Protein AF-A0A419T9Q4-F1 (afdb_monomer)

Foldseek 3Di:
DDPDDDDPPPPDQPQPFDKDFDAPPDALVVVCVVLVHDSVVQCVVQVPPDSRDDDGRDITGDRHGD

Solvent-accessible surface area (backbone atoms only — not comparable to full-atom values): 4288 Å² total; per-residue (Å²): 146,77,86,80,89,73,85,80,65,80,78,67,66,67,67,55,60,44,78,42,68,37,47,86,90,61,49,56,67,60,53,21,61,74,68,72,35,58,57,68,57,40,33,60,75,54,66,50,89,48,69,90,69,73,52,63,70,42,76,39,53,39,68,40,81,118

pLDDT: mean 80.56, std 18.34, range [37.69, 96.06]

Mean predicted aligned error: 9.22 Å

Structure (mmCIF, N/CA/C/O backbone):
data_AF-A0A419T9Q4-F1
#
_entry.id   AF-A0A419T9Q4-F1
#
loop_
_atom_site.group_PDB
_atom_site.id
_atom_site.type_symbol
_atom_site.label_atom_id
_atom_site.label_alt_id
_atom_site.label_comp_id
_atom_site.label_asym_id
_atom_site.label_entity_id
_atom_site.label_seq_id
_atom_site.pdbx_PDB_ins_code
_atom_site.Cartn_x
_atom_site.Cartn_y
_atom_site.Cartn_z
_atom_site.occupancy
_atom_site.B_iso_or_equiv
_atom_site.auth_seq_id
_atom_site.auth_comp_id
_atom_site.auth_asym_id
_atom_site.auth_atom_id
_atom_site.pdbx_PDB_model_num
ATOM 1 N N . MET A 1 1 ? -9.633 14.262 40.906 1.00 62.88 1 MET A N 1
ATOM 2 C CA . MET A 1 1 ? -8.389 13.732 40.308 1.00 62.88 1 MET A CA 1
ATOM 3 C C . MET A 1 1 ? -8.278 12.245 40.621 1.00 62.88 1 MET A C 1
ATOM 5 O O . MET A 1 1 ? -7.521 11.875 41.502 1.00 62.88 1 MET A O 1
ATOM 9 N N . LYS A 1 2 ? -9.087 11.426 39.939 1.00 48.97 2 LYS A N 1
ATOM 10 C CA . LYS A 1 2 ? -8.965 9.967 39.809 1.00 48.97 2 LYS A CA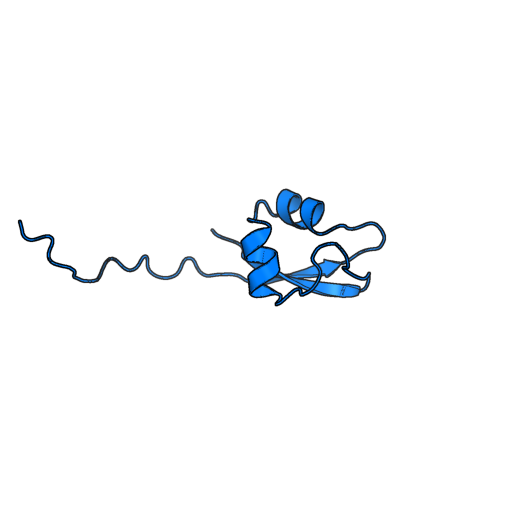 1
ATOM 11 C C . LYS A 1 2 ? -9.747 9.600 38.545 1.00 48.97 2 LYS A C 1
ATOM 13 O O . LYS A 1 2 ? -10.968 9.611 38.561 1.00 48.97 2 LYS A O 1
ATOM 18 N N . TYR A 1 3 ? -9.044 9.469 37.422 1.00 54.47 3 TYR A N 1
ATOM 19 C CA . TYR A 1 3 ? -9.562 8.713 36.286 1.00 54.47 3 TYR A CA 1
ATOM 20 C C . TYR A 1 3 ? -9.037 7.307 36.515 1.00 54.47 3 TYR A C 1
ATOM 22 O O . TYR A 1 3 ? -7.875 7.013 36.213 1.00 54.47 3 TYR A O 1
ATOM 30 N N . ASP A 1 4 ? -9.853 6.517 37.201 1.00 47.25 4 ASP A N 1
ATOM 31 C CA . ASP A 1 4 ? -9.608 5.104 37.419 1.00 47.25 4 ASP A CA 1
ATOM 32 C C . ASP A 1 4 ? -9.543 4.434 36.043 1.00 47.25 4 ASP A C 1
ATOM 34 O O . ASP A 1 4 ? -10.434 4.570 35.204 1.00 47.25 4 ASP A O 1
ATOM 38 N N . LYS A 1 5 ? -8.386 3.834 35.765 1.00 57.62 5 LYS A N 1
ATOM 39 C CA . LYS A 1 5 ? -8.097 3.117 34.530 1.00 57.62 5 LYS A CA 1
ATOM 40 C C . LYS A 1 5 ? -8.589 1.691 34.716 1.00 57.62 5 LYS A C 1
ATOM 42 O O . LYS A 1 5 ? -7.815 0.870 35.189 1.00 57.62 5 LYS A O 1
ATOM 47 N N . GLU A 1 6 ? -9.824 1.401 34.334 1.00 46.59 6 GLU A N 1
ATOM 48 C CA . GLU A 1 6 ? -10.249 0.024 34.088 1.00 46.59 6 GLU A CA 1
ATOM 49 C C . GLU A 1 6 ? -10.930 -0.072 32.710 1.00 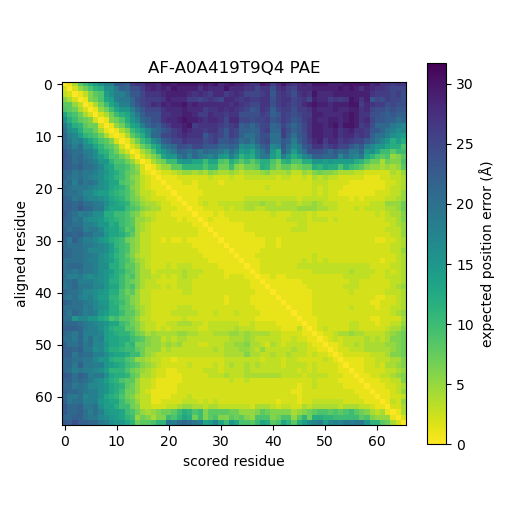46.59 6 GLU A C 1
ATOM 51 O O . GLU A 1 6 ? -11.807 0.707 32.348 1.00 46.59 6 GLU A O 1
ATOM 56 N N . ASP A 1 7 ? -10.305 -0.931 31.898 1.00 44.56 7 ASP A N 1
ATOM 57 C CA . ASP A 1 7 ? -10.853 -1.862 30.904 1.00 44.56 7 ASP A CA 1
ATOM 58 C C . ASP A 1 7 ? -11.672 -1.419 29.679 1.00 44.56 7 ASP A C 1
ATOM 60 O O . ASP A 1 7 ? -12.060 -2.272 28.884 1.00 44.56 7 ASP A O 1
ATOM 64 N N . GLY A 1 8 ? -11.778 -0.129 29.377 1.00 46.50 8 GLY A N 1
ATOM 65 C CA . GLY A 1 8 ? -12.304 0.342 28.086 1.00 46.50 8 GLY A CA 1
ATOM 66 C C . GLY A 1 8 ? -11.359 0.148 26.883 1.00 46.50 8 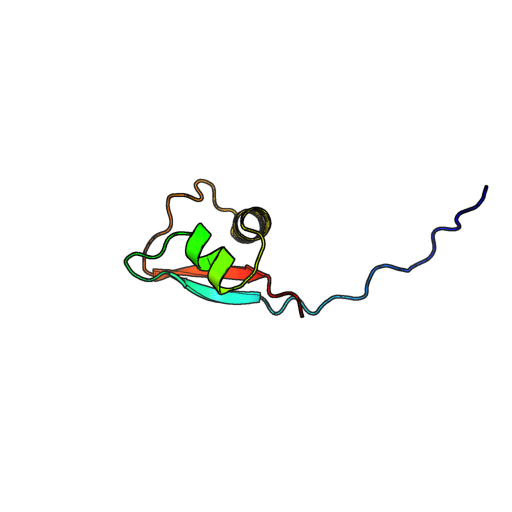GLY A C 1
ATOM 67 O O . GLY A 1 8 ? -11.255 1.044 26.047 1.00 46.50 8 GLY A O 1
ATOM 68 N N . SER A 1 9 ? -10.623 -0.966 26.790 1.00 37.69 9 SER A N 1
ATOM 69 C CA . SER A 1 9 ? -9.956 -1.338 25.531 1.00 37.69 9 SER A CA 1
ATOM 70 C C . SER A 1 9 ? -11.070 -1.535 24.507 1.00 37.69 9 SER A C 1
ATOM 72 O O . SER A 1 9 ? -11.918 -2.390 24.765 1.00 37.69 9 SER A O 1
ATOM 74 N N . PRO A 1 10 ? -11.152 -0.777 23.394 1.00 46.19 10 PRO A N 1
ATOM 75 C CA . PRO A 1 10 ? -12.197 -1.028 22.417 1.00 46.19 10 PRO A CA 1
ATOM 76 C C . PRO A 1 10 ? -11.984 -2.460 21.944 1.00 46.19 10 PRO A C 1
ATOM 78 O O . PRO A 1 10 ? -10.963 -2.764 21.325 1.00 46.19 10 PRO A O 1
ATOM 81 N N . LEU A 1 11 ? -12.889 -3.352 22.352 1.00 40.62 11 LEU A N 1
ATOM 82 C CA . LEU A 1 11 ? -12.877 -4.755 21.991 1.00 40.62 11 LEU A CA 1
ATOM 83 C C . LEU A 1 11 ? -12.837 -4.813 20.474 1.00 40.62 11 LEU A C 1
ATOM 85 O O . LEU A 1 11 ? -13.854 -4.602 19.821 1.00 40.62 11 LEU A O 1
ATOM 89 N N . SER A 1 12 ? -11.631 -5.050 19.954 1.00 46.59 12 SER A N 1
ATOM 90 C CA . SER A 1 12 ? -11.362 -5.683 18.675 1.00 46.59 12 SER A CA 1
ATOM 91 C C . SER A 1 12 ? -12.409 -5.338 17.620 1.00 46.59 12 SER A C 1
ATOM 93 O O . SER A 1 12 ? -13.283 -6.160 17.334 1.00 46.59 12 SER A O 1
ATOM 95 N N . GLN A 1 13 ? -12.307 -4.154 16.997 1.00 49.62 13 GLN A N 1
ATOM 96 C CA . GLN A 1 13 ? -12.726 -4.068 15.598 1.00 49.62 13 GLN A CA 1
ATOM 97 C C . GLN A 1 13 ? -12.062 -5.267 14.932 1.00 49.62 13 GLN A C 1
ATOM 99 O O . GLN A 1 13 ? -10.836 -5.371 14.951 1.00 49.62 13 GLN A O 1
ATOM 104 N N . ILE A 1 14 ? -12.859 -6.250 14.515 1.00 51.12 14 ILE A N 1
ATOM 105 C CA . ILE A 1 14 ? -12.346 -7.466 13.901 1.00 51.12 14 ILE A CA 1
ATOM 106 C C . ILE A 1 14 ? -11.569 -6.967 12.690 1.00 51.12 14 ILE A C 1
ATOM 108 O O . ILE A 1 14 ? -12.176 -6.533 11.712 1.00 51.12 14 ILE A O 1
ATOM 112 N N . LEU A 1 15 ? -10.239 -6.941 12.806 1.00 58.84 15 LEU A N 1
ATOM 113 C CA . LEU A 1 15 ? -9.335 -6.551 11.736 1.00 58.84 15 LEU A CA 1
ATOM 114 C C . LEU A 1 15 ? -9.409 -7.678 10.714 1.00 58.84 15 LEU A C 1
ATOM 116 O O . LE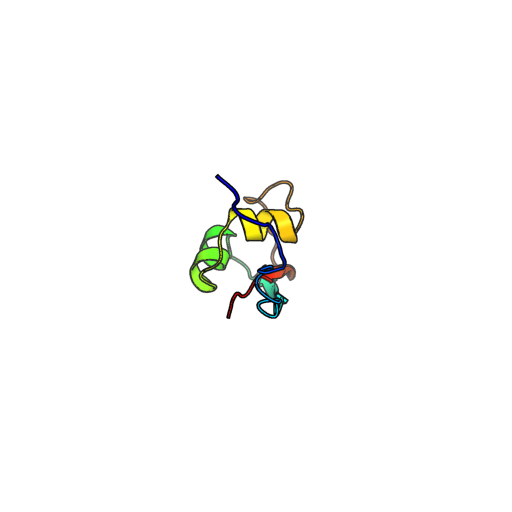U A 1 15 ? -8.578 -8.589 10.687 1.00 58.84 15 LEU A O 1
ATOM 120 N N . GLU A 1 16 ? -10.466 -7.661 9.909 1.00 66.00 16 GLU A N 1
ATOM 121 C CA . GLU A 1 16 ? -10.555 -8.471 8.713 1.00 66.00 16 GLU A CA 1
ATOM 122 C C . GLU A 1 16 ? -9.490 -7.929 7.764 1.00 66.00 16 GLU A C 1
ATOM 124 O O . GLU A 1 16 ? -9.701 -7.006 6.980 1.00 66.00 16 GLU A O 1
ATOM 129 N N . ASN A 1 17 ? -8.289 -8.488 7.880 1.00 74.56 17 ASN A N 1
ATOM 130 C CA . ASN A 1 17 ? -7.199 -8.163 6.986 1.00 74.56 17 ASN A CA 1
ATOM 131 C C . ASN A 1 17 ? -7.536 -8.735 5.613 1.00 74.56 17 ASN A C 1
ATOM 133 O O . ASN A 1 17 ? -7.440 -9.943 5.380 1.00 74.56 17 ASN A O 1
ATOM 137 N N . LYS A 1 18 ? -7.931 -7.864 4.686 1.00 87.81 18 LYS A N 1
ATOM 138 C CA . LYS A 1 18 ? -8.153 -8.264 3.300 1.00 87.81 18 LYS A CA 1
ATOM 139 C C . LYS A 1 18 ? -6.806 -8.373 2.604 1.00 87.81 18 LYS A C 1
ATOM 141 O O . LYS A 1 18 ? -6.006 -7.445 2.651 1.00 87.81 18 LYS A O 1
ATOM 146 N N . VAL A 1 19 ? -6.561 -9.484 1.918 1.00 92.12 19 VAL A N 1
ATOM 147 C CA . VAL A 1 19 ? -5.374 -9.613 1.067 1.00 92.12 19 VAL A CA 1
ATOM 148 C C . VAL A 1 19 ? -5.684 -9.021 -0.305 1.00 9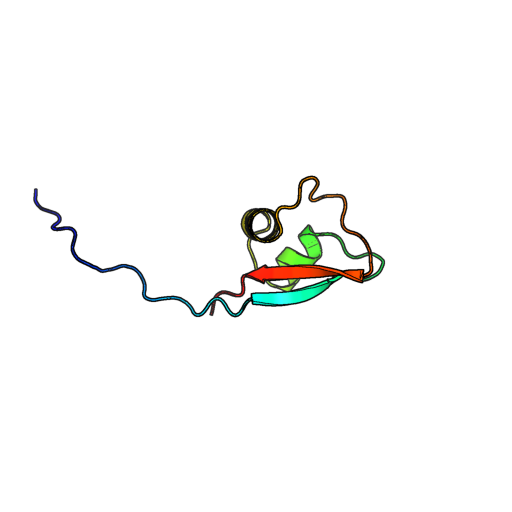2.12 19 VAL A C 1
ATOM 150 O O . VAL A 1 19 ? -6.647 -9.414 -0.967 1.00 92.12 19 VAL A O 1
ATOM 153 N N . TYR A 1 20 ? -4.878 -8.053 -0.731 1.00 94.25 20 TYR A N 1
ATOM 154 C CA . TYR A 1 20 ? -4.940 -7.454 -2.057 1.00 94.25 20 TYR A CA 1
ATOM 155 C C . TYR A 1 20 ? -3.691 -7.805 -2.858 1.00 94.25 20 TYR A C 1
ATOM 157 O O . TYR A 1 20 ? -2.576 -7.500 -2.445 1.00 94.25 20 TYR A O 1
ATOM 165 N N . LYS A 1 21 ? -3.881 -8.404 -4.035 1.00 96.06 21 LYS A N 1
ATOM 166 C CA . LYS A 1 21 ? -2.798 -8.652 -4.986 1.00 96.06 21 LYS A CA 1
ATOM 167 C C . LYS A 1 21 ? -2.608 -7.429 -5.878 1.00 96.06 21 LYS A C 1
ATOM 169 O O . LYS A 1 21 ? -3.506 -7.084 -6.648 1.00 96.06 21 LYS A O 1
ATOM 174 N N . VAL A 1 22 ? -1.445 -6.796 -5.765 1.00 95.12 22 VAL A N 1
ATOM 175 C CA . VAL A 1 22 ? -1.043 -5.618 -6.541 1.00 95.12 22 VAL A CA 1
ATOM 176 C C . VAL A 1 22 ? -1.109 -5.935 -8.033 1.00 95.12 22 VAL A C 1
ATOM 178 O O . VAL A 1 22 ? -0.635 -6.983 -8.480 1.00 95.12 22 VAL A O 1
ATOM 181 N N . LYS A 1 23 ? -1.703 -5.037 -8.817 1.00 94.25 23 LYS A N 1
ATOM 182 C CA . LYS A 1 23 ? -1.812 -5.155 -10.276 1.00 94.25 23 LYS A CA 1
ATOM 183 C C . LYS A 1 23 ? -0.829 -4.216 -10.973 1.00 94.25 23 LYS A C 1
ATOM 185 O O . LYS A 1 23 ? -0.300 -3.284 -10.374 1.00 94.25 23 LYS A O 1
ATOM 190 N N . HIS A 1 24 ? -0.582 -4.450 -12.261 1.00 94.38 24 HIS A N 1
ATOM 191 C CA . HIS A 1 24 ? 0.211 -3.521 -13.069 1.00 94.38 24 HIS A CA 1
ATOM 192 C C . HIS A 1 24 ? -0.400 -2.113 -13.042 1.00 94.38 24 HIS A C 1
ATOM 194 O O . HIS A 1 24 ? -1.589 -1.947 -13.302 1.00 94.38 24 HIS A O 1
ATOM 200 N N . GLY A 1 25 ? 0.430 -1.115 -12.723 1.00 90.81 25 GLY A N 1
ATOM 201 C CA . GLY A 1 25 ? 0.021 0.290 -12.617 1.00 90.81 25 GLY A CA 1
ATOM 202 C C . GLY A 1 25 ? -0.566 0.697 -11.261 1.00 90.81 25 GLY A C 1
ATOM 203 O O . GLY A 1 25 ? -0.871 1.878 -11.069 1.00 90.81 25 GLY A O 1
ATOM 204 N N . ASP A 1 26 ? -0.702 -0.239 -10.315 1.00 93.25 26 ASP A N 1
ATOM 205 C CA . ASP A 1 26 ? -1.065 0.101 -8.945 1.00 93.25 26 ASP A CA 1
ATOM 206 C C . ASP A 1 26 ? 0.089 0.819 -8.238 1.00 93.25 26 ASP A C 1
ATOM 208 O O . ASP A 1 26 ? 1.268 0.516 -8.414 1.00 93.25 26 ASP A O 1
ATOM 212 N N . VAL A 1 27 ? -0.287 1.763 -7.385 1.00 93.56 27 VAL A N 1
ATOM 213 C CA . VAL A 1 27 ? 0.608 2.487 -6.482 1.00 93.56 27 VAL A CA 1
ATOM 214 C C . VAL A 1 27 ? -0.028 2.496 -5.100 1.00 93.56 27 VAL A C 1
ATOM 216 O O . VAL A 1 27 ? -1.255 2.536 -4.976 1.00 93.56 27 VAL A O 1
ATOM 219 N N . LEU A 1 28 ? 0.800 2.452 -4.057 1.00 92.00 28 LEU A N 1
ATOM 220 C CA . LEU A 1 28 ? 0.339 2.198 -2.691 1.00 92.00 28 LEU A CA 1
ATOM 221 C C . LEU A 1 28 ? -0.707 3.217 -2.215 1.00 92.00 28 LEU A C 1
ATOM 223 O O . LEU A 1 28 ? -1.694 2.836 -1.594 1.00 92.00 28 LEU A O 1
ATOM 227 N N . TRP A 1 29 ? -0.546 4.493 -2.581 1.00 92.25 29 TRP A N 1
ATOM 228 C CA . TRP A 1 29 ? -1.500 5.548 -2.228 1.00 92.25 29 TRP A CA 1
ATOM 229 C C . TRP A 1 29 ? -2.889 5.338 -2.851 1.00 92.25 29 TRP A C 1
ATOM 231 O O . TRP A 1 29 ? -3.891 5.567 -2.180 1.00 92.25 29 TRP A O 1
ATOM 241 N N . LYS A 1 30 ? -2.972 4.848 -4.100 1.00 93.88 30 LYS A N 1
ATOM 242 C CA . LYS A 1 30 ? -4.259 4.544 -4.756 1.00 93.88 30 LYS A CA 1
ATOM 243 C C . LYS A 1 30 ? -4.938 3.357 -4.097 1.00 93.88 30 LYS A C 1
ATOM 245 O O . LYS A 1 30 ? -6.157 3.339 -3.980 1.00 93.88 30 LYS A O 1
ATOM 250 N N . ILE A 1 31 ? -4.156 2.361 -3.681 1.00 92.75 31 ILE A N 1
ATOM 251 C CA . ILE A 1 31 ? -4.668 1.208 -2.938 1.00 92.75 31 ILE A CA 1
ATOM 252 C C . ILE A 1 31 ? -5.222 1.684 -1.591 1.00 92.75 31 ILE A C 1
ATOM 254 O O . ILE A 1 31 ? -6.361 1.364 -1.263 1.00 92.75 31 ILE A O 1
ATOM 258 N N . ALA A 1 32 ? -4.463 2.495 -0.851 1.00 92.06 32 ALA A N 1
ATOM 259 C CA . ALA A 1 32 ? -4.901 3.046 0.426 1.00 92.06 32 ALA A CA 1
ATOM 260 C C . ALA A 1 32 ? -6.211 3.846 0.292 1.00 92.06 32 ALA A C 1
ATOM 262 O O . ALA A 1 32 ? -7.169 3.565 1.008 1.00 92.06 32 ALA A O 1
ATOM 263 N N . ASP A 1 33 ? -6.301 4.757 -0.685 1.00 92.56 33 ASP A N 1
ATOM 264 C CA . ASP A 1 33 ? -7.521 5.539 -0.932 1.00 92.56 33 ASP A CA 1
ATO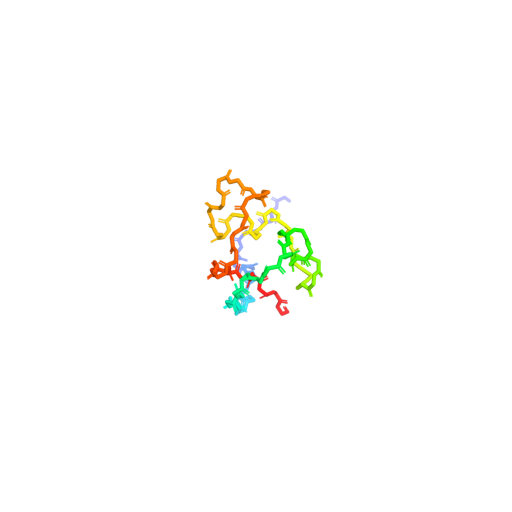M 265 C C . ASP A 1 33 ? -8.709 4.669 -1.377 1.00 92.56 33 ASP A C 1
ATOM 267 O O . ASP A 1 33 ? -9.829 4.843 -0.892 1.00 92.56 33 ASP A O 1
ATOM 271 N N . LYS A 1 34 ? -8.466 3.676 -2.241 1.00 91.50 34 LYS A N 1
ATOM 272 C CA . LYS A 1 34 ? -9.490 2.726 -2.699 1.00 91.50 34 LYS A CA 1
ATOM 273 C C . LYS A 1 34 ? -10.118 1.949 -1.547 1.00 91.50 34 LYS A C 1
ATOM 275 O O . LYS A 1 34 ? -11.315 1.677 -1.582 1.00 91.50 34 LYS A O 1
ATOM 280 N N . PHE A 1 35 ? -9.314 1.568 -0.559 1.00 90.06 35 PHE A N 1
ATOM 281 C CA . PHE A 1 35 ? -9.779 0.842 0.620 1.00 90.06 35 PHE A CA 1
ATOM 282 C C . PHE A 1 35 ? -10.110 1.759 1.802 1.00 90.06 35 PHE A C 1
ATOM 284 O O . PHE A 1 35 ? -10.522 1.254 2.840 1.00 90.06 35 PHE A O 1
ATOM 291 N N . LYS A 1 36 ? -9.970 3.083 1.639 1.00 90.19 36 LYS A N 1
ATOM 292 C CA . LYS A 1 36 ? -10.174 4.093 2.689 1.00 90.19 36 LYS A CA 1
ATOM 293 C C . LYS A 1 36 ? -9.383 3.789 3.966 1.00 90.19 36 LYS A C 1
ATOM 295 O O . LYS A 1 36 ? -9.859 4.025 5.070 1.00 90.19 36 LYS A O 1
ATOM 300 N N . VAL A 1 37 ? -8.160 3.287 3.797 1.00 89.69 37 VAL A N 1
ATOM 301 C CA . VAL A 1 37 ? -7.237 2.976 4.897 1.00 89.69 37 VAL A CA 1
ATOM 302 C C . VAL A 1 37 ? -6.124 4.009 4.983 1.00 89.69 37 VAL A C 1
ATOM 304 O O . VAL A 1 37 ? -5.761 4.644 3.989 1.00 89.69 37 VAL A O 1
ATOM 307 N N . ASN A 1 38 ? -5.540 4.155 6.1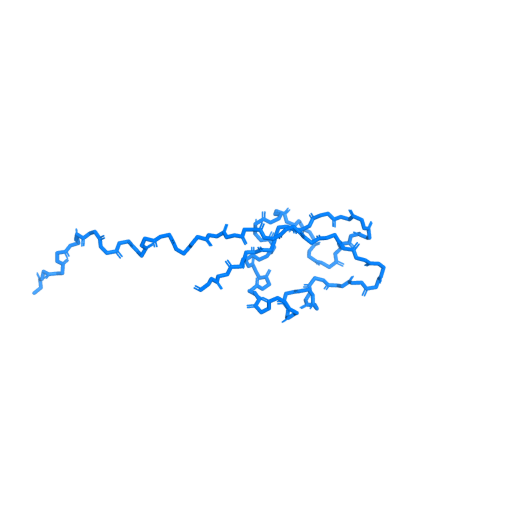70 1.00 90.50 38 ASN A N 1
ATOM 308 C CA . ASN A 1 38 ? -4.385 5.020 6.350 1.00 90.50 38 ASN A CA 1
ATOM 309 C C . ASN A 1 38 ? -3.154 4.411 5.650 1.00 90.50 38 ASN A C 1
ATOM 311 O O . ASN A 1 38 ? -2.807 3.248 5.861 1.00 90.50 38 ASN A O 1
ATOM 315 N N . LEU A 1 39 ? -2.476 5.214 4.825 1.00 91.06 39 LEU A N 1
ATOM 316 C CA . LEU A 1 39 ? -1.266 4.804 4.117 1.00 91.06 39 LEU A CA 1
ATOM 317 C C . LEU A 1 39 ? -0.145 4.379 5.078 1.00 91.06 39 LEU A C 1
ATOM 319 O O . LEU A 1 39 ? 0.517 3.377 4.829 1.00 91.06 39 LEU A O 1
ATOM 323 N N . GLU A 1 40 ? 0.062 5.096 6.184 1.00 90.81 40 GLU A N 1
ATOM 324 C CA . GLU A 1 40 ? 1.089 4.750 7.173 1.00 90.81 40 GLU A CA 1
ATOM 325 C C . GLU A 1 40 ? 0.807 3.408 7.846 1.00 90.81 40 GLU A C 1
ATOM 327 O O . GLU A 1 40 ? 1.722 2.619 8.080 1.00 90.81 40 GLU A O 1
ATOM 332 N N . GLU A 1 41 ? -0.459 3.135 8.148 1.00 89.75 41 GLU A N 1
ATOM 333 C CA . GLU A 1 41 ? -0.886 1.863 8.723 1.00 89.75 41 GLU A CA 1
ATOM 334 C C . GLU A 1 41 ? -0.672 0.722 7.725 1.00 89.75 41 GLU A C 1
ATOM 336 O O . GLU A 1 41 ? -0.092 -0.309 8.069 1.00 89.75 41 GLU A O 1
ATOM 341 N N . LEU A 1 42 ? -1.039 0.949 6.460 1.00 90.75 42 LEU A N 1
ATOM 342 C CA . LEU A 1 42 ? -0.819 0.009 5.366 1.00 90.75 42 LEU A CA 1
ATOM 343 C C . LEU A 1 42 ? 0.674 -0.306 5.158 1.00 90.75 42 LEU A C 1
ATOM 345 O O . LEU A 1 42 ? 1.034 -1.452 4.880 1.00 90.75 42 LEU A O 1
ATOM 349 N N . ILE A 1 43 ? 1.554 0.685 5.315 1.00 92.50 43 ILE A N 1
ATOM 350 C CA . ILE A 1 43 ? 3.012 0.505 5.257 1.00 92.50 43 ILE A CA 1
ATOM 351 C C . ILE A 1 43 ? 3.497 -0.341 6.432 1.00 92.50 43 ILE A C 1
ATOM 353 O O . ILE A 1 43 ? 4.246 -1.299 6.228 1.00 92.50 43 ILE A O 1
ATOM 357 N N . LYS A 1 44 ? 3.055 0.001 7.648 1.00 91.50 44 LYS A N 1
ATOM 358 C CA . LYS A 1 44 ? 3.457 -0.671 8.889 1.00 91.50 44 LYS A CA 1
ATOM 359 C C . LYS A 1 44 ? 3.033 -2.136 8.899 1.00 91.50 44 LYS A C 1
ATOM 361 O O . LYS A 1 44 ? 3.868 -2.984 9.169 1.00 91.50 44 LYS A O 1
ATOM 366 N N . ILE A 1 45 ? 1.788 -2.457 8.547 1.00 90.88 45 ILE A N 1
ATOM 367 C CA . ILE A 1 45 ? 1.282 -3.842 8.585 1.00 90.88 45 ILE A CA 1
ATOM 368 C C . ILE A 1 45 ? 1.939 -4.759 7.538 1.00 90.88 45 ILE A C 1
ATOM 370 O O . ILE A 1 45 ? 2.017 -5.975 7.727 1.00 90.88 45 ILE A O 1
ATOM 374 N N . ASN A 1 46 ? 2.425 -4.184 6.435 1.00 91.94 46 ASN A N 1
ATOM 375 C CA . ASN A 1 46 ? 3.118 -4.908 5.367 1.00 91.94 46 ASN A CA 1
ATOM 376 C C . ASN A 1 46 ? 4.646 -4.834 5.477 1.00 91.94 46 ASN A C 1
ATOM 378 O O . ASN A 1 46 ? 5.336 -5.340 4.593 1.00 91.94 46 ASN A O 1
ATOM 382 N N . ASN A 1 47 ? 5.180 -4.204 6.531 1.00 92.94 47 ASN A N 1
ATOM 383 C CA . ASN A 1 47 ? 6.609 -3.966 6.738 1.00 92.94 47 ASN A CA 1
ATOM 384 C C . ASN A 1 47 ? 7.312 -3.422 5.475 1.00 92.94 47 ASN A C 1
ATOM 386 O O . ASN A 1 47 ? 8.425 -3.840 5.132 1.00 92.94 47 ASN A O 1
ATOM 390 N N . LEU A 1 48 ? 6.655 -2.509 4.748 1.00 92.38 48 LEU A N 1
ATOM 391 C CA . LEU A 1 48 ? 7.184 -1.989 3.488 1.00 92.38 48 LEU A CA 1
ATOM 392 C C . LEU A 1 48 ? 8.354 -1.045 3.765 1.00 92.38 48 LEU A C 1
ATOM 394 O O . LEU A 1 48 ? 8.172 0.057 4.274 1.00 92.38 48 LEU A O 1
ATOM 398 N N . LYS A 1 49 ? 9.564 -1.462 3.377 1.00 89.94 49 LYS A N 1
ATOM 399 C CA . LYS A 1 49 ? 10.772 -0.625 3.479 1.00 89.94 49 LYS A CA 1
ATOM 400 C C . LYS A 1 49 ? 10.741 0.565 2.523 1.00 89.94 49 LYS A C 1
ATOM 402 O O . LYS A 1 49 ? 11.269 1.622 2.844 1.00 89.94 49 LYS A O 1
ATOM 407 N N . ASN A 1 50 ? 10.147 0.381 1.344 1.00 90.12 50 ASN A N 1
ATOM 408 C CA . ASN A 1 50 ? 9.975 1.436 0.358 1.00 90.12 50 ASN A CA 1
ATOM 409 C C . ASN A 1 50 ? 8.514 1.461 -0.126 1.00 90.12 50 ASN A C 1
ATOM 411 O O . ASN A 1 50 ? 8.141 0.633 -0.956 1.00 90.12 50 ASN A O 1
ATOM 415 N N . PRO A 1 51 ? 7.680 2.393 0.364 1.00 86.81 51 PRO A N 1
ATOM 416 C CA . PRO A 1 51 ? 6.263 2.461 0.003 1.00 86.81 51 PRO A CA 1
ATOM 417 C C . PRO A 1 51 ? 6.012 2.845 -1.461 1.00 86.81 51 PRO A C 1
ATOM 419 O O . PRO A 1 51 ? 4.931 2.586 -1.988 1.00 86.81 51 PRO A O 1
ATOM 422 N N . ASN A 1 52 ? 7.010 3.433 -2.126 1.00 89.00 52 ASN A N 1
ATOM 423 C CA . ASN A 1 52 ? 6.938 3.792 -3.542 1.00 89.00 52 ASN A CA 1
ATOM 424 C C . ASN A 1 52 ? 7.290 2.619 -4.467 1.00 89.00 52 ASN A C 1
ATOM 426 O O . ASN A 1 52 ? 7.117 2.730 -5.678 1.00 89.00 52 ASN A O 1
ATOM 430 N N . LEU A 1 53 ? 7.783 1.508 -3.914 1.00 90.06 53 LEU A N 1
ATOM 431 C CA . LEU A 1 53 ? 8.176 0.323 -4.664 1.00 90.06 53 LEU A CA 1
ATOM 432 C C . LEU A 1 53 ? 7.314 -0.867 -4.238 1.00 90.06 53 LEU A C 1
ATOM 434 O O . LEU A 1 53 ? 7.691 -1.652 -3.370 1.00 90.06 53 LEU A O 1
ATOM 438 N N . ILE A 1 54 ? 6.154 -0.993 -4.878 1.00 92.75 54 ILE A N 1
ATOM 439 C CA . ILE A 1 54 ? 5.321 -2.196 -4.824 1.00 92.75 54 ILE A CA 1
ATOM 440 C C . ILE A 1 54 ? 5.301 -2.860 -6.197 1.00 92.75 54 ILE A C 1
ATOM 442 O O . ILE A 1 54 ? 5.293 -2.178 -7.222 1.00 92.75 54 ILE A O 1
ATOM 446 N N . LEU A 1 55 ? 5.322 -4.192 -6.222 1.00 93.12 55 LEU A N 1
ATOM 447 C CA . LEU A 1 55 ? 5.438 -4.953 -7.464 1.00 93.12 55 LEU A CA 1
ATOM 448 C C . LEU A 1 55 ? 4.117 -5.638 -7.829 1.00 93.12 55 LEU A C 1
ATOM 450 O O . LEU A 1 55 ? 3.436 -6.162 -6.948 1.00 93.12 55 LEU A O 1
ATOM 454 N N . PRO A 1 56 ? 3.755 -5.702 -9.120 1.00 94.25 56 PRO A N 1
ATOM 455 C CA . PRO A 1 56 ? 2.644 -6.524 -9.577 1.00 94.25 56 PRO A CA 1
ATOM 456 C C . PRO A 1 56 ? 2.790 -7.969 -9.090 1.00 94.25 56 PRO A C 1
ATOM 458 O O . PRO A 1 56 ? 3.857 -8.570 -9.181 1.00 94.25 56 PRO A O 1
ATOM 461 N N . GLY A 1 57 ? 1.706 -8.522 -8.555 1.00 93.25 57 GLY A N 1
ATOM 462 C CA . GLY A 1 57 ? 1.681 -9.847 -7.947 1.00 93.25 57 GLY A CA 1
ATOM 463 C C . GLY A 1 57 ? 2.018 -9.881 -6.457 1.00 93.25 57 GLY A C 1
ATOM 464 O O . GLY A 1 57 ? 1.735 -10.899 -5.830 1.00 93.25 57 GLY A O 1
ATOM 465 N N . GLN A 1 58 ? 2.541 -8.793 -5.883 1.00 94.75 58 GLN A N 1
ATOM 466 C CA . GLN A 1 58 ? 2.763 -8.669 -4.444 1.00 94.75 58 GLN A CA 1
ATOM 467 C C . GLN A 1 58 ? 1.432 -8.689 -3.688 1.00 94.75 58 GLN A C 1
ATOM 469 O O . GLN A 1 58 ? 0.467 -8.037 -4.087 1.00 94.75 58 GLN A O 1
ATOM 474 N N . GLU A 1 59 ? 1.387 -9.417 -2.579 1.00 95.12 59 GLU A N 1
ATOM 475 C CA . GLU A 1 59 ? 0.231 -9.454 -1.690 1.00 95.12 59 GLU A CA 1
ATOM 476 C C . GLU A 1 59 ? 0.390 -8.415 -0.580 1.00 95.12 59 GLU A C 1
ATOM 478 O O . GLU A 1 59 ? 1.401 -8.383 0.121 1.00 95.12 59 GLU A O 1
ATOM 483 N N . LEU A 1 60 ? -0.614 -7.553 -0.435 1.00 93.81 60 LEU A N 1
ATOM 484 C CA . LEU A 1 60 ? -0.696 -6.544 0.612 1.00 93.81 60 LEU A CA 1
ATOM 485 C C . LEU A 1 60 ? -1.850 -6.872 1.556 1.00 93.81 60 LEU A C 1
ATOM 487 O O . LEU A 1 60 ? -2.985 -7.072 1.126 1.00 93.81 60 LEU A O 1
ATOM 491 N N . LYS A 1 61 ? -1.558 -6.880 2.853 1.00 93.38 61 LYS A N 1
ATOM 492 C CA . LYS A 1 61 ? -2.538 -6.914 3.936 1.00 93.38 61 LYS A CA 1
ATOM 493 C C . LYS A 1 61 ? -3.159 -5.531 4.066 1.00 93.38 61 LYS A C 1
ATOM 495 O O . LYS A 1 61 ? -2.460 -4.571 4.375 1.00 93.38 61 LYS A O 1
ATOM 500 N N . ILE A 1 62 ? -4.453 -5.428 3.808 1.00 91.12 62 ILE A N 1
ATOM 501 C CA . ILE A 1 62 ? -5.218 -4.193 3.941 1.00 91.12 62 ILE A CA 1
ATOM 502 C C . ILE A 1 62 ? -5.927 -4.222 5.304 1.00 91.12 62 ILE A C 1
ATOM 504 O O . ILE A 1 62 ? -6.759 -5.113 5.498 1.00 91.12 62 ILE A O 1
ATOM 508 N N . PRO A 1 63 ? -5.620 -3.294 6.230 1.00 85.94 63 PRO A N 1
ATOM 509 C CA . PRO A 1 63 ? -6.286 -3.217 7.528 1.00 85.94 63 PRO A CA 1
ATOM 510 C C . PRO A 1 63 ? -7.684 -2.623 7.332 1.00 85.94 63 PRO A C 1
ATOM 512 O O . PRO A 1 63 ? -7.834 -1.414 7.183 1.00 85.94 63 PRO A O 1
ATOM 515 N N . VAL A 1 64 ? -8.708 -3.473 7.234 1.00 78.81 64 VAL A N 1
ATOM 516 C CA . VAL A 1 64 ? -10.091 -3.007 7.083 1.00 78.81 64 VAL A CA 1
ATOM 517 C C . VAL A 1 64 ? -10.676 -2.787 8.472 1.00 78.81 64 VAL A C 1
ATOM 519 O O . VAL A 1 64 ? -10.816 -3.732 9.247 1.00 78.81 64 VAL A O 1
ATOM 522 N N . HIS A 1 65 ? -11.030 -1.540 8.767 1.00 71.12 65 HIS A N 1
ATOM 523 C CA . HIS A 1 65 ? -11.769 -1.174 9.971 1.00 71.12 65 HIS A CA 1
ATOM 524 C C . HIS A 1 65 ? -13.268 -1.194 9.634 1.00 71.12 65 HIS A C 1
ATOM 526 O O . HIS A 1 65 ? -13.681 -0.539 8.675 1.00 71.12 65 HIS A O 1
ATOM 532 N N . LYS A 1 66 ? -14.059 -1.996 10.359 1.00 59.81 66 LYS A N 1
A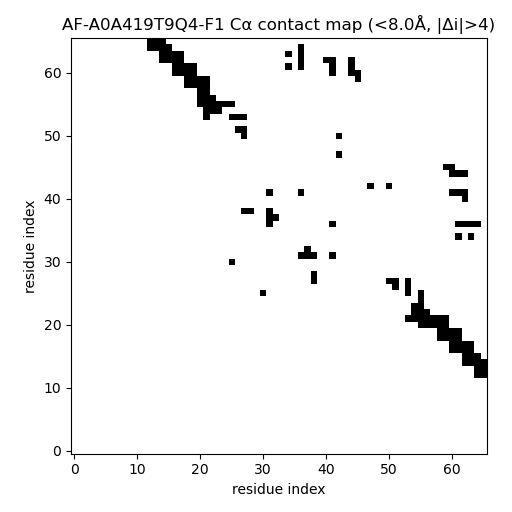TOM 533 C CA . LYS A 1 66 ? -15.533 -1.978 10.295 1.00 59.81 66 LYS A CA 1
ATOM 534 C C . LYS A 1 66 ? -16.103 -0.911 11.221 1.00 59.81 66 LYS A C 1
ATOM 536 O O . LYS A 1 66 ? -15.544 -0.737 12.332 1.00 59.81 66 LYS A O 1
#

InterPro domains:
  IPR018392 LysM domain [PF01476] (20-63)
  IPR018392 LysM domain [PS51782] (18-62)
  IPR018392 LysM domain [SM00257] (19-63)
  IPR018392 LysM domain [cd00118] (18-62)
  IPR036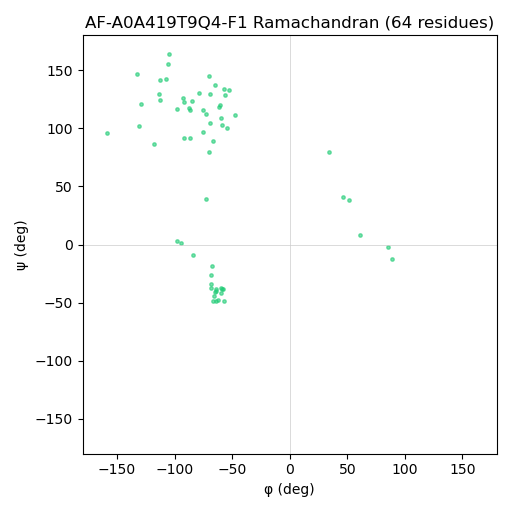779 LysM domain superfamily [G3DSA:3.10.350.10] (14-66)
  IPR036779 LysM domain superfamily [SSF54106] (18-64)

Organism: NCBI:txid99594

Nearest PDB structures (foldseek):
  5c8q-assembly1_B  TM=9.215E-01  e=9.674E-05  Pyricularia oryzae
  4b8v-assembly1_A  TM=9.559E-01  e=7.488E-04  Fulvia fulva
  5jcd-assembly2_B  TM=9.614E-01  e=2.862E-03  Oryza sativa Japonica Group
  5jce-assembly1_A  TM=8.370E-01  e=1.066E-03  Oryza sativa Japonica Group
  5k2l-assembly1_A  TM=8.669E-01  e=1.627E-03  Volvox carteri f. nagariensis

Radius of gyration: 15.7 Å; Cα contacts (8 Å, |Δi|>4): 78; chains: 1; bounding box: 26×24×53 Å

Secondary structure (DSSP, 8-state):
---------------EEEEEE--TT--HHHHHHHHT--HHHHHHHTT-S-TT---TT-EEEEEE--

Sequence (66 aa):
MKYDKEDGSPLSQILENKVYKVKHGDVLWKIADKFKVNLEELIKINNLKNPNLILPGQELKIPVHK